Protein AF-A0A0F9BKZ5-F1 (afdb_monomer)

Nearest PDB structures (foldseek):
  3cra-assembly1_A  TM=5.798E-01  e=6.264E-01  Escherichia coli K-12
  3crc-assembly1_B  TM=5.693E-01  e=1.214E+00  Escherichia coli K-12
  3cra-assembly1_B  TM=6.072E-01  e=1.690E+00  Escherichia coli K-12

Sequence (101 aa):
MADKVELLMNIVGTELRRAQAAHKPMTSAHEGYAVIQEELDELWKEVKTNPPDRRKMAVEAIQTAAMAIRLCLDVLLPDGGRNPETNWTLFLARLDEGGEE

Secondary structure (DSSP, 8-state):
---HHHHHHHHHHHHHHHHHHHSPPP-SHHHHHHHHHHHHHHHHHHHT-SS--HHHHHHHHHHHHHHHHHHIIIIIS-TT-S-GGG-HHHHHHHHHH----

Organism: NCBI:txid412755

pLDDT: mean 89.89, std 13.31, range [47.19, 98.81]

Mean predicted aligned error: 5.33 Å

Structure (mmCIF, N/CA/C/O backbone):
data_AF-A0A0F9BKZ5-F1
#
_entry.id   AF-A0A0F9BKZ5-F1
#
loop_
_atom_site.group_PDB
_atom_site.id
_atom_site.type_symbol
_atom_site.label_atom_id
_atom_site.label_alt_id
_atom_site.label_comp_id
_atom_site.label_asym_id
_atom_site.label_entity_id
_atom_site.label_seq_id
_atom_site.pdbx_PDB_ins_code
_atom_site.Cartn_x
_atom_site.Cartn_y
_atom_site.Cartn_z
_atom_site.occupancy
_atom_site.B_iso_or_equiv
_atom_site.auth_seq_id
_atom_site.auth_comp_id
_atom_site.auth_asym_id
_atom_site.auth_atom_id
_atom_site.pdbx_PDB_model_num
ATOM 1 N N . MET A 1 1 ? -11.260 23.551 -4.883 1.00 63.75 1 MET A N 1
ATOM 2 C CA . MET A 1 1 ? -11.019 22.605 -3.774 1.00 63.75 1 MET A CA 1
ATOM 3 C C . MET A 1 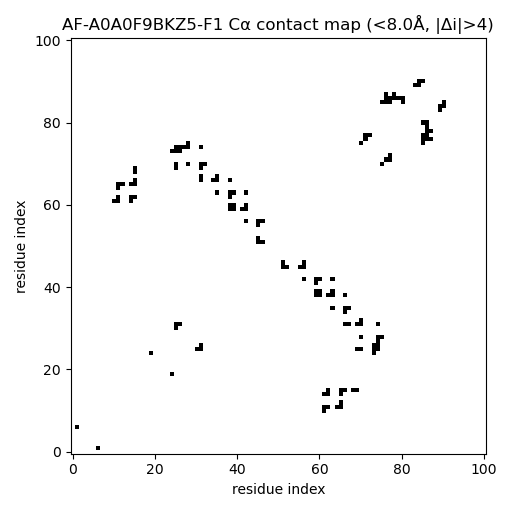1 ? -10.447 21.366 -4.434 1.00 63.75 1 MET A C 1
ATOM 5 O O . MET A 1 1 ? -11.088 20.908 -5.369 1.00 63.75 1 MET A O 1
ATOM 9 N N . ALA A 1 2 ? -9.224 20.945 -4.089 1.00 76.00 2 ALA A N 1
ATOM 10 C CA . ALA A 1 2 ? -8.605 19.783 -4.735 1.00 76.00 2 ALA A CA 1
ATOM 11 C C . ALA A 1 2 ? -9.523 18.563 -4.587 1.00 76.00 2 ALA A C 1
ATOM 13 O O . ALA A 1 2 ? -10.173 18.412 -3.544 1.00 76.00 2 ALA A O 1
ATOM 14 N N . ASP A 1 3 ? -9.617 17.756 -5.638 1.00 94.38 3 ASP A N 1
ATOM 15 C CA . ASP A 1 3 ? -10.431 16.550 -5.617 1.00 94.38 3 ASP A CA 1
ATOM 16 C C . ASP A 1 3 ? -9.938 15.616 -4.498 1.00 94.38 3 ASP A C 1
ATOM 18 O O . ASP A 1 3 ? -8.738 15.479 -4.248 1.00 94.38 3 ASP A O 1
ATOM 22 N N . LYS A 1 4 ? -10.869 14.991 -3.771 1.00 94.31 4 LYS A N 1
ATOM 23 C CA . LYS A 1 4 ? -10.522 14.105 -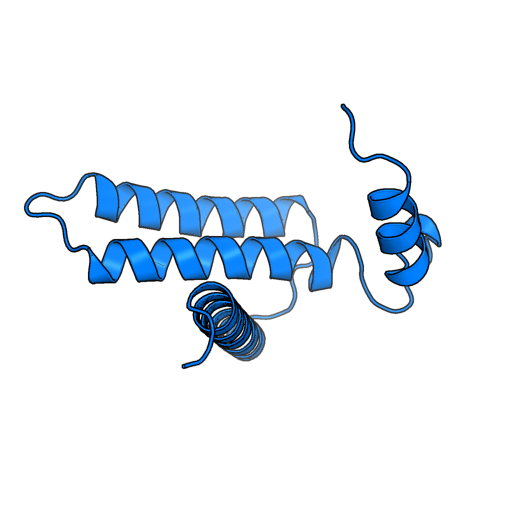2.651 1.00 94.31 4 LYS A CA 1
ATOM 24 C C . LYS A 1 4 ? -9.732 12.893 -3.132 1.00 94.31 4 LYS A C 1
ATOM 26 O O . LYS A 1 4 ? -8.889 12.403 -2.385 1.00 94.31 4 LYS A O 1
ATOM 31 N N . VAL A 1 5 ? -9.995 12.430 -4.355 1.00 95.44 5 VAL A N 1
ATOM 32 C CA . VAL A 1 5 ? -9.239 11.335 -4.971 1.00 95.44 5 VAL A CA 1
ATOM 33 C C . VAL A 1 5 ? -7.794 11.762 -5.193 1.00 95.44 5 VAL A C 1
ATOM 35 O O . VAL A 1 5 ? -6.885 11.072 -4.747 1.00 95.44 5 VAL A O 1
ATOM 38 N N . GLU A 1 6 ? -7.571 12.935 -5.785 1.00 96.06 6 GLU A N 1
ATOM 39 C CA . GLU A 1 6 ? -6.227 13.484 -5.992 1.00 96.06 6 GLU A CA 1
ATOM 40 C C . GLU A 1 6 ? -5.462 13.639 -4.667 1.00 96.06 6 GLU A C 1
ATOM 42 O O . GLU A 1 6 ? -4.294 13.257 -4.560 1.00 96.06 6 GLU A O 1
ATOM 47 N N . LEU A 1 7 ? -6.129 14.130 -3.617 1.00 96.19 7 LEU A N 1
ATOM 48 C CA . LEU A 1 7 ? -5.528 14.218 -2.287 1.00 96.19 7 LEU A CA 1
ATOM 49 C C . LEU A 1 7 ? -5.122 12.838 -1.745 1.00 96.19 7 LEU A C 1
ATOM 51 O O . LEU A 1 7 ? -4.022 12.696 -1.214 1.00 96.19 7 LEU A O 1
ATOM 55 N N . LEU A 1 8 ? -5.980 11.824 -1.883 1.00 97.19 8 LEU A N 1
ATOM 56 C CA . LEU A 1 8 ? -5.670 10.461 -1.444 1.00 97.19 8 LEU A CA 1
ATOM 57 C C . LEU A 1 8 ? -4.515 9.851 -2.242 1.00 97.19 8 LEU A C 1
ATOM 59 O O . LEU A 1 8 ? -3.615 9.272 -1.640 1.00 97.19 8 LEU A O 1
ATOM 63 N N . MET A 1 9 ? -4.477 10.049 -3.560 1.00 97.44 9 MET A N 1
ATOM 64 C CA . MET A 1 9 ? -3.363 9.595 -4.399 1.00 97.44 9 MET A CA 1
ATOM 65 C C . MET A 1 9 ? -2.036 10.240 -3.980 1.00 97.44 9 MET A C 1
ATOM 67 O O . MET A 1 9 ? -1.010 9.563 -3.907 1.00 97.44 9 MET A O 1
ATOM 71 N N . ASN A 1 10 ? -2.049 11.525 -3.609 1.00 97.62 10 ASN A N 1
ATOM 72 C CA . ASN A 1 10 ? -0.868 12.208 -3.074 1.00 97.62 10 ASN A CA 1
ATOM 73 C C . ASN A 1 10 ? -0.403 11.631 -1.726 1.00 97.62 10 ASN A C 1
ATOM 75 O O . ASN A 1 10 ? 0.804 11.540 -1.470 1.00 97.62 10 ASN A O 1
ATOM 79 N N . ILE A 1 11 ? -1.344 11.230 -0.867 1.00 98.31 11 ILE A N 1
ATOM 80 C CA . ILE A 1 11 ? -1.039 10.589 0.417 1.00 98.31 11 ILE A CA 1
ATOM 81 C C . ILE A 1 11 ? -0.433 9.201 0.186 1.00 98.31 11 ILE A C 1
ATOM 83 O O . ILE A 1 11 ? 0.635 8.923 0.728 1.00 98.31 11 ILE A O 1
ATOM 87 N N . VAL A 1 12 ? -1.034 8.379 -0.680 1.00 98.62 12 VAL A N 1
ATOM 88 C CA . VAL A 1 12 ? -0.489 7.065 -1.068 1.00 98.62 12 VAL A CA 1
ATOM 89 C C . VAL A 1 12 ? 0.919 7.210 -1.643 1.00 98.62 12 VAL A C 1
ATOM 91 O O . VAL A 1 12 ? 1.837 6.512 -1.221 1.00 98.62 12 VAL A O 1
ATOM 94 N N . GLY A 1 13 ? 1.136 8.175 -2.542 1.00 98.44 13 GLY A N 1
ATOM 95 C CA . GLY A 1 13 ? 2.465 8.442 -3.091 1.00 98.44 13 GLY A CA 1
ATOM 96 C C . GLY A 1 13 ? 3.481 8.890 -2.033 1.00 98.44 13 GLY A C 1
ATOM 97 O O . GLY A 1 13 ? 4.674 8.620 -2.164 1.00 98.44 13 GLY A O 1
ATOM 98 N N . THR A 1 14 ? 3.036 9.567 -0.972 1.00 98.62 14 THR A N 1
ATOM 99 C CA . THR A 1 14 ? 3.904 9.950 0.152 1.00 98.62 14 THR A CA 1
ATOM 100 C C . THR A 1 14 ? 4.277 8.744 1.007 1.00 98.62 14 THR A C 1
ATOM 102 O O . THR A 1 14 ? 5.454 8.600 1.340 1.00 98.62 14 THR A O 1
ATOM 105 N N . GLU A 1 15 ? 3.323 7.859 1.300 1.00 98.62 15 GLU A N 1
ATOM 106 C CA . GLU A 1 15 ? 3.592 6.620 2.038 1.00 98.62 15 GLU A CA 1
ATOM 107 C C . GLU A 1 15 ? 4.526 5.688 1.256 1.00 98.62 15 GLU A C 1
ATOM 109 O O . GLU A 1 15 ? 5.510 5.196 1.800 1.00 98.62 15 GLU A O 1
ATOM 114 N N . LEU A 1 16 ? 4.318 5.551 -0.057 1.00 98.50 16 LEU A N 1
ATOM 115 C CA . LEU A 1 16 ? 5.218 4.812 -0.944 1.00 98.50 16 LEU A CA 1
ATOM 116 C C . LEU A 1 16 ? 6.670 5.303 -0.830 1.00 98.50 16 LEU A C 1
ATOM 118 O O . LEU A 1 16 ? 7.583 4.504 -0.618 1.00 98.50 16 LEU A O 1
ATOM 122 N N . ARG A 1 17 ? 6.894 6.621 -0.926 1.00 98.50 17 ARG A N 1
ATOM 123 C CA . ARG A 1 17 ? 8.240 7.210 -0.805 1.00 98.50 17 ARG A CA 1
ATOM 124 C C . ARG A 1 17 ? 8.844 6.990 0.579 1.00 98.50 17 ARG A C 1
ATOM 126 O O . ARG A 1 17 ? 10.044 6.746 0.690 1.00 98.50 17 ARG A O 1
ATOM 133 N N . ARG A 1 18 ? 8.028 7.063 1.634 1.00 98.50 18 ARG A N 1
ATOM 134 C CA . ARG A 1 18 ? 8.459 6.760 3.003 1.00 98.50 18 ARG A CA 1
ATOM 135 C C . ARG A 1 18 ? 8.921 5.307 3.115 1.00 98.50 18 ARG A C 1
ATOM 137 O O . ARG A 1 18 ? 10.013 5.065 3.625 1.00 98.50 18 ARG A O 1
ATOM 144 N N . ALA A 1 19 ? 8.147 4.358 2.599 1.00 97.69 19 ALA A N 1
ATOM 145 C CA . ALA A 1 19 ? 8.517 2.949 2.606 1.00 97.69 19 ALA A CA 1
ATOM 146 C C . ALA A 1 19 ? 9.793 2.685 1.786 1.00 97.69 19 ALA A C 1
ATOM 148 O O . ALA A 1 19 ? 10.662 1.930 2.229 1.00 97.69 19 ALA A O 1
ATOM 149 N N . GLN A 1 20 ? 9.947 3.330 0.622 1.00 97.44 20 GLN A N 1
ATOM 150 C CA . GLN A 1 20 ? 11.166 3.255 -0.195 1.00 97.44 20 GLN A CA 1
ATOM 151 C C . GLN A 1 20 ? 12.405 3.777 0.537 1.00 97.44 20 GLN A C 1
ATOM 153 O O . GLN A 1 20 ? 13.486 3.213 0.393 1.00 97.44 20 GLN A O 1
ATOM 158 N N . ALA A 1 21 ? 12.254 4.823 1.351 1.00 98.00 21 ALA A N 1
ATOM 159 C CA . ALA A 1 21 ? 13.342 5.339 2.174 1.00 98.00 21 ALA A CA 1
ATOM 160 C C . ALA A 1 21 ? 13.681 4.420 3.364 1.00 98.00 21 ALA A C 1
ATOM 162 O O . ALA A 1 21 ? 14.835 4.374 3.789 1.00 98.00 21 ALA A O 1
ATOM 163 N N . ALA A 1 22 ? 12.693 3.705 3.909 1.00 97.56 22 ALA A N 1
ATOM 164 C CA . ALA A 1 22 ? 12.857 2.866 5.096 1.00 97.56 22 ALA A CA 1
ATOM 165 C C . ALA A 1 22 ? 13.351 1.438 4.794 1.00 97.56 22 ALA A C 1
ATOM 167 O O . ALA A 1 22 ? 14.043 0.842 5.620 1.00 97.56 22 ALA A O 1
ATOM 168 N N . HIS A 1 23 ? 13.027 0.888 3.620 1.00 96.81 23 HIS A N 1
ATOM 169 C CA . HIS A 1 23 ? 13.287 -0.514 3.279 1.00 96.81 23 HIS A CA 1
ATOM 170 C C . HIS A 1 23 ? 13.975 -0.650 1.921 1.00 96.81 23 HIS A C 1
ATOM 172 O O . HIS A 1 23 ? 13.718 0.127 1.002 1.00 96.81 23 HIS A O 1
ATOM 178 N N . LYS A 1 24 ? 14.816 -1.682 1.769 1.00 97.00 24 LYS A N 1
ATOM 179 C CA . LYS A 1 24 ? 15.427 -2.031 0.476 1.00 97.00 24 LYS A CA 1
ATOM 180 C C . LYS A 1 24 ? 14.348 -2.359 -0.572 1.00 97.00 24 LYS A C 1
ATOM 182 O O . LYS A 1 24 ? 13.248 -2.743 -0.178 1.00 97.00 24 LYS A O 1
ATOM 187 N N . PRO A 1 25 ? 14.644 -2.215 -1.877 1.00 96.38 25 PRO A N 1
ATOM 188 C CA . PRO A 1 25 ? 13.725 -2.640 -2.927 1.00 96.38 25 PRO A CA 1
ATOM 189 C C . PRO A 1 25 ? 13.355 -4.118 -2.800 1.00 96.38 25 PRO A C 1
ATOM 191 O O . PRO A 1 25 ? 14.209 -4.933 -2.439 1.00 96.38 25 PRO A O 1
ATOM 194 N N . MET A 1 26 ? 12.106 -4.445 -3.127 1.00 96.31 26 MET A N 1
ATOM 195 C CA . MET A 1 26 ? 11.654 -5.834 -3.226 1.00 96.31 26 MET A CA 1
ATOM 196 C C . MET A 1 26 ? 12.393 -6.544 -4.366 1.00 96.31 26 MET A C 1
ATOM 198 O O . MET A 1 26 ? 12.689 -5.949 -5.400 1.00 96.31 26 MET A O 1
ATOM 202 N N . THR A 1 27 ? 12.684 -7.830 -4.196 1.00 95.25 27 THR A N 1
ATOM 203 C CA . THR A 1 27 ? 13.494 -8.609 -5.147 1.00 95.25 27 THR A CA 1
ATOM 204 C C . THR A 1 27 ? 12.691 -9.636 -5.937 1.00 95.25 27 THR A C 1
ATOM 206 O O . THR A 1 27 ? 13.173 -10.158 -6.943 1.00 95.25 27 THR A O 1
ATOM 209 N N . SER A 1 28 ? 11.467 -9.954 -5.503 1.00 95.50 28 SER A N 1
ATOM 210 C CA . SER A 1 28 ? 10.614 -10.941 -6.167 1.00 95.50 28 SER A CA 1
ATOM 211 C C . SER A 1 28 ? 9.125 -10.697 -5.931 1.00 95.50 28 SER A C 1
ATOM 213 O O . SER A 1 28 ? 8.728 -10.054 -4.961 1.00 95.50 28 SER A O 1
ATOM 215 N N . ALA A 1 29 ? 8.287 -11.280 -6.794 1.00 96.50 29 ALA A N 1
ATOM 216 C CA . ALA A 1 29 ? 6.835 -11.192 -6.657 1.00 96.50 29 ALA A CA 1
ATOM 217 C C . ALA A 1 29 ? 6.331 -11.883 -5.379 1.00 96.50 29 ALA A C 1
ATOM 219 O O . ALA A 1 29 ? 5.378 -11.414 -4.771 1.00 96.50 29 ALA A O 1
ATOM 220 N N . HIS A 1 30 ? 6.994 -12.961 -4.941 1.00 98.12 30 HIS A N 1
ATOM 221 C CA . HIS A 1 30 ? 6.658 -13.646 -3.689 1.00 98.12 30 HIS A CA 1
ATOM 222 C C . HIS A 1 30 ? 6.949 -12.767 -2.470 1.00 98.12 30 HIS A C 1
ATOM 224 O O . HIS A 1 30 ? 6.125 -12.693 -1.566 1.00 98.12 30 HIS A O 1
ATOM 230 N N . GLU A 1 31 ? 8.097 -12.081 -2.460 1.00 98.19 31 GLU A N 1
ATOM 231 C CA . GLU A 1 31 ? 8.435 -11.118 -1.409 1.00 98.19 31 GLU A CA 1
ATOM 232 C C . GLU A 1 31 ? 7.437 -9.959 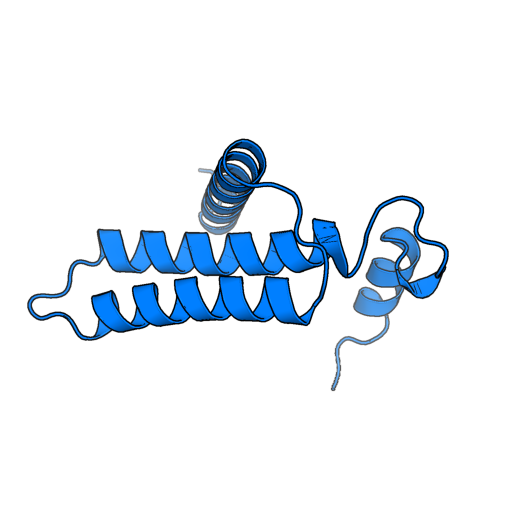-1.389 1.00 98.19 31 GLU A C 1
ATOM 234 O O . GLU A 1 31 ? 6.875 -9.660 -0.340 1.00 98.19 31 GLU A O 1
ATOM 239 N N . GLY A 1 32 ? 7.156 -9.344 -2.542 1.00 97.88 32 GLY A N 1
ATOM 240 C CA . GLY A 1 32 ? 6.204 -8.236 -2.590 1.00 97.88 32 GLY A CA 1
ATOM 241 C C . GLY A 1 32 ? 4.780 -8.653 -2.217 1.00 97.88 32 GLY A C 1
ATOM 242 O O . GLY A 1 32 ? 4.113 -7.921 -1.494 1.00 97.88 32 GLY A O 1
ATOM 243 N N . TYR A 1 33 ? 4.334 -9.850 -2.614 1.00 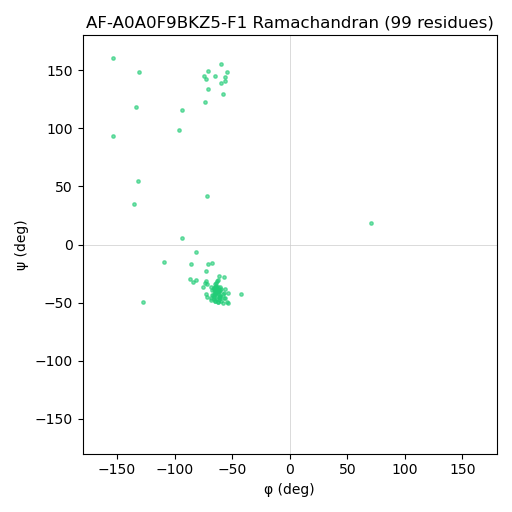98.56 33 TYR A N 1
ATOM 244 C CA 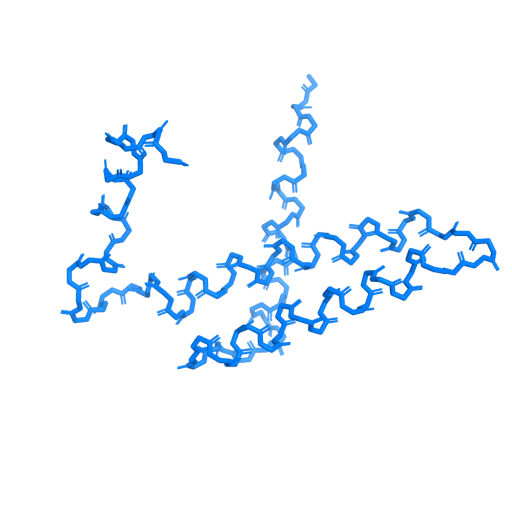. TYR A 1 33 ? 3.061 -10.406 -2.150 1.00 98.56 33 TYR A CA 1
ATOM 245 C C . TYR A 1 33 ? 3.043 -10.588 -0.629 1.00 98.56 33 TYR A C 1
ATOM 247 O O . TYR A 1 33 ? 2.066 -10.209 0.007 1.00 98.56 33 TYR A O 1
ATOM 255 N N . ALA A 1 34 ? 4.114 -11.125 -0.037 1.00 98.56 34 ALA A N 1
ATOM 256 C CA . ALA A 1 34 ? 4.198 -11.305 1.410 1.00 98.56 34 ALA A CA 1
ATOM 257 C C . ALA A 1 34 ? 4.112 -9.967 2.164 1.00 98.56 34 ALA A C 1
ATOM 259 O O . ALA A 1 34 ? 3.400 -9.884 3.158 1.00 98.56 34 ALA A O 1
ATOM 260 N N . VAL A 1 35 ? 4.762 -8.911 1.658 1.00 98.38 35 VAL A N 1
ATOM 261 C CA . VAL A 1 35 ? 4.669 -7.560 2.241 1.00 98.38 35 VAL A CA 1
ATOM 262 C C . VAL A 1 35 ? 3.254 -6.992 2.110 1.00 98.38 35 VAL A C 1
ATOM 264 O O . VAL A 1 35 ? 2.714 -6.460 3.070 1.00 98.38 35 VAL A O 1
ATOM 267 N N . ILE A 1 36 ? 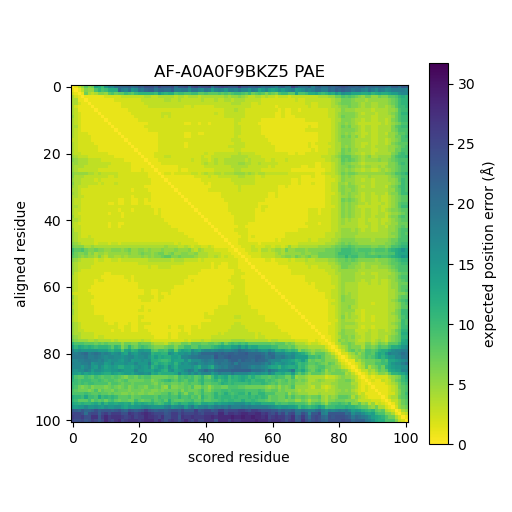2.606 -7.137 0.949 1.00 98.62 36 ILE A N 1
ATOM 268 C CA . ILE A 1 36 ? 1.206 -6.707 0.778 1.00 98.62 36 ILE A CA 1
ATOM 269 C C . ILE A 1 36 ? 0.282 -7.475 1.730 1.00 98.62 36 ILE A C 1
ATOM 271 O O . ILE A 1 36 ? -0.648 -6.901 2.292 1.00 98.62 36 ILE A O 1
ATOM 275 N N . GLN A 1 37 ? 0.526 -8.774 1.906 1.00 98.69 37 GLN A N 1
ATOM 276 C CA . GLN A 1 37 ? -0.243 -9.606 2.819 1.00 98.69 37 GLN A CA 1
ATOM 277 C C . GLN A 1 37 ? -0.080 -9.149 4.274 1.00 98.69 37 GLN A C 1
ATOM 279 O O . GLN A 1 37 ? -1.071 -9.117 4.996 1.00 98.69 37 GLN A O 1
ATOM 284 N N . GLU A 1 38 ? 1.127 -8.762 4.689 1.00 98.69 38 GLU A N 1
ATOM 285 C CA . GLU A 1 38 ? 1.378 -8.200 6.021 1.00 98.69 38 GLU A CA 1
ATOM 286 C C . GLU A 1 38 ? 0.523 -6.948 6.267 1.00 98.69 38 GLU A C 1
ATOM 288 O O . GLU A 1 38 ? -0.235 -6.911 7.234 1.00 98.69 38 GLU A O 1
ATOM 293 N N . GLU A 1 39 ? 0.531 -5.984 5.342 1.00 98.50 39 GLU A N 1
ATOM 294 C CA . GLU A 1 39 ? -0.289 -4.764 5.448 1.00 98.50 39 GLU A CA 1
ATOM 295 C C . GLU A 1 39 ? -1.801 -5.072 5.458 1.00 98.50 39 GLU A C 1
ATOM 297 O O . GLU A 1 39 ? -2.578 -4.452 6.186 1.00 98.50 39 GLU A O 1
ATOM 302 N N . LEU A 1 40 ? -2.243 -6.072 4.683 1.00 98.69 40 LEU A N 1
ATOM 303 C CA . LEU A 1 40 ? -3.633 -6.541 4.703 1.00 98.69 40 LEU A CA 1
ATOM 304 C C . LEU A 1 40 ? -4.015 -7.176 6.045 1.00 98.69 40 LEU A C 1
ATOM 306 O O . LEU A 1 40 ? -5.137 -6.974 6.519 1.00 98.69 40 LEU A O 1
ATOM 310 N N . ASP A 1 41 ? -3.110 -7.932 6.665 1.00 98.81 41 ASP A N 1
ATOM 311 C CA . ASP A 1 41 ? -3.321 -8.527 7.984 1.00 98.81 41 ASP A CA 1
ATOM 312 C C . ASP A 1 41 ? -3.374 -7.447 9.081 1.00 98.81 41 ASP A C 1
ATOM 314 O O . ASP A 1 41 ? -4.206 -7.539 9.996 1.00 98.81 41 ASP A O 1
ATOM 318 N N . GLU A 1 42 ? -2.565 -6.387 8.971 1.00 98.50 42 GLU A N 1
ATOM 319 C CA . GLU A 1 42 ? -2.622 -5.209 9.848 1.00 98.50 42 GLU A CA 1
ATOM 320 C C . GLU A 1 42 ? -3.930 -4.429 9.675 1.00 98.50 42 GLU A C 1
ATOM 322 O O . GLU A 1 42 ? -4.636 -4.169 10.658 1.00 98.50 42 GLU A O 1
ATOM 327 N N . LEU A 1 43 ? -4.342 -4.167 8.432 1.00 98.62 43 LEU A N 1
ATOM 328 C CA . LEU A 1 43 ? -5.648 -3.581 8.137 1.00 98.62 43 LEU A CA 1
ATOM 329 C C . LEU A 1 43 ? -6.778 -4.431 8.729 1.00 98.62 43 LEU A C 1
ATOM 331 O O . LEU A 1 43 ? -7.687 -3.913 9.383 1.00 98.62 43 LEU A O 1
ATOM 335 N N . TRP A 1 44 ? -6.720 -5.749 8.546 1.00 98.44 44 TRP A N 1
ATOM 336 C CA . TRP A 1 44 ? -7.732 -6.664 9.063 1.00 98.44 44 TRP A CA 1
ATOM 337 C C . TRP A 1 44 ? -7.779 -6.682 10.593 1.00 98.44 44 TRP A C 1
ATOM 339 O O . TRP A 1 44 ? -8.857 -6.785 11.190 1.00 98.44 44 TRP A O 1
ATOM 349 N N . LYS A 1 45 ? -6.627 -6.564 11.257 1.00 98.25 45 LYS A N 1
ATOM 350 C CA . LYS A 1 45 ? -6.540 -6.431 12.715 1.00 98.25 45 LYS A CA 1
ATOM 351 C C . LYS A 1 45 ? -7.250 -5.167 13.202 1.00 98.25 45 LYS A C 1
ATOM 353 O O . LYS A 1 45 ? -8.038 -5.252 14.148 1.00 98.25 45 LYS A O 1
ATOM 358 N N . GLU A 1 46 ? -7.036 -4.029 12.549 1.00 98.12 46 GLU A N 1
ATOM 359 C CA . GLU A 1 46 ? -7.711 -2.775 12.904 1.00 98.12 46 GLU A CA 1
ATOM 360 C C . GLU A 1 46 ? -9.224 -2.841 12.619 1.00 98.12 46 GLU A C 1
ATOM 362 O O . GLU A 1 46 ? -10.026 -2.435 13.461 1.00 98.12 46 GLU A O 1
ATOM 367 N N . VAL A 1 47 ? -9.641 -3.462 11.507 1.00 98.06 47 VAL A N 1
ATOM 368 C CA . VAL A 1 47 ? -11.063 -3.677 11.160 1.00 98.06 47 VAL A CA 1
ATOM 369 C C . VAL A 1 47 ? -11.811 -4.502 12.209 1.00 98.06 47 VAL A C 1
ATOM 371 O O . VAL A 1 47 ? -12.969 -4.217 12.513 1.00 98.06 47 VAL A O 1
ATOM 374 N N . LYS A 1 48 ? -11.164 -5.519 12.784 1.00 97.56 48 LYS A N 1
ATOM 375 C CA . LYS A 1 48 ? -11.769 -6.378 13.815 1.00 97.56 48 LYS A CA 1
ATOM 376 C C . LYS A 1 48 ? -11.731 -5.784 15.226 1.00 97.56 48 LYS A C 1
ATOM 378 O O . LYS A 1 48 ? -12.284 -6.388 16.146 1.00 97.56 48 LYS A O 1
ATOM 383 N N . THR A 1 49 ? -11.060 -4.652 15.430 1.00 96.75 49 THR A N 1
ATOM 384 C CA . THR A 1 49 ? -10.910 -4.045 16.757 1.00 96.75 49 THR A CA 1
ATOM 385 C C . THR A 1 49 ? -12.211 -3.371 17.209 1.00 96.75 49 THR A C 1
ATOM 387 O O . THR A 1 49 ? -12.951 -2.801 16.408 1.00 96.75 49 THR A O 1
ATOM 390 N N . ASN A 1 50 ? -12.501 -3.428 18.514 1.00 93.44 50 ASN A N 1
ATOM 391 C CA . ASN A 1 50 ? -13.685 -2.818 19.118 1.00 93.44 50 ASN A CA 1
ATOM 392 C C . ASN A 1 50 ? -13.311 -2.037 20.402 1.00 93.44 50 ASN A C 1
ATOM 394 O O . ASN A 1 50 ? -12.844 -2.664 21.355 1.00 93.44 50 ASN A O 1
ATOM 398 N N . PRO A 1 51 ? -13.526 -0.705 20.464 1.00 93.38 51 PRO A N 1
ATOM 399 C CA . PRO A 1 51 ? -14.126 0.129 19.421 1.00 93.38 51 PRO A CA 1
ATOM 400 C C . PRO A 1 51 ? -13.190 0.314 18.213 1.00 93.38 51 PRO A C 1
ATOM 402 O O . PRO A 1 51 ? -11.972 0.336 18.387 1.00 93.38 51 PRO A O 1
ATOM 405 N N . PRO A 1 52 ? -13.738 0.468 16.995 1.00 94.12 52 PRO A N 1
ATOM 406 C CA . PRO A 1 52 ? -12.925 0.633 15.797 1.00 94.12 52 PRO A CA 1
ATOM 407 C C . PRO A 1 52 ? -12.234 2.004 15.766 1.00 94.12 52 PRO A C 1
ATOM 409 O O . PRO A 1 52 ? -12.883 3.039 15.950 1.00 94.12 52 PRO A O 1
ATOM 412 N N . ASP A 1 53 ? -10.940 2.026 15.440 1.00 97.25 53 ASP A N 1
ATOM 413 C CA . ASP A 1 53 ? -10.193 3.256 15.154 1.00 97.25 53 ASP A CA 1
ATOM 414 C C . ASP A 1 53 ? -10.148 3.504 13.638 1.00 97.25 53 ASP A C 1
ATOM 416 O O . ASP A 1 53 ? -9.334 2.950 12.897 1.00 97.25 53 ASP A O 1
ATOM 420 N N . ARG A 1 54 ? -11.045 4.373 13.157 1.00 97.44 54 ARG A N 1
ATOM 421 C CA . ARG A 1 54 ? -11.153 4.706 11.725 1.00 97.44 54 ARG A CA 1
ATOM 422 C C . ARG A 1 54 ? -9.898 5.347 11.151 1.00 97.44 54 ARG A C 1
ATOM 424 O O . ARG A 1 54 ? -9.671 5.227 9.950 1.00 9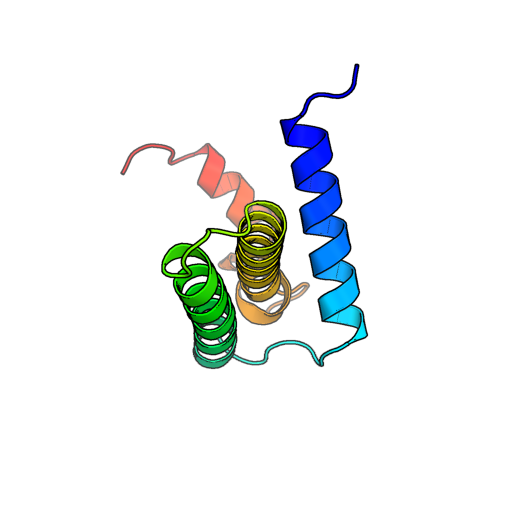7.44 54 ARG A O 1
ATOM 431 N N . ARG A 1 55 ? -9.105 6.036 11.975 1.00 97.81 55 ARG A N 1
ATOM 432 C CA . ARG A 1 55 ? -7.873 6.670 11.509 1.00 97.81 55 ARG A CA 1
ATOM 433 C C . ARG A 1 55 ? -6.819 5.611 11.221 1.00 97.81 55 ARG A C 1
ATOM 435 O O . ARG A 1 55 ? -6.194 5.687 10.171 1.00 97.81 55 ARG A O 1
ATOM 442 N N . LYS A 1 56 ? -6.655 4.633 12.114 1.00 97.94 56 LYS A N 1
ATOM 443 C CA . LYS A 1 56 ? -5.723 3.520 11.898 1.00 97.94 56 LYS A CA 1
ATOM 444 C C . LYS A 1 56 ? -6.122 2.667 10.704 1.00 97.94 56 LYS A C 1
ATOM 446 O O . LYS A 1 56 ? -5.307 2.484 9.817 1.00 97.94 56 LYS A O 1
ATOM 451 N N . MET A 1 57 ? -7.398 2.286 10.599 1.00 98.38 57 MET A N 1
ATOM 452 C CA . MET A 1 57 ? -7.892 1.557 9.423 1.00 98.38 57 MET A CA 1
ATOM 453 C C . MET A 1 57 ? -7.583 2.285 8.105 1.00 98.38 57 MET A C 1
ATOM 455 O O . MET A 1 57 ? -7.190 1.657 7.129 1.00 98.38 57 MET A O 1
ATOM 459 N N . ALA A 1 58 ? -7.744 3.613 8.061 1.00 98.31 58 ALA A N 1
ATOM 460 C CA . ALA A 1 58 ? -7.405 4.385 6.867 1.00 98.31 58 ALA A CA 1
ATOM 461 C C . ALA A 1 58 ? -5.897 4.374 6.569 1.00 98.31 58 ALA A C 1
ATOM 463 O O . ALA A 1 58 ? -5.516 4.322 5.404 1.00 98.31 58 ALA A O 1
ATOM 464 N N . VAL A 1 59 ? -5.055 4.418 7.604 1.00 98.38 59 VAL A N 1
ATOM 465 C CA . VAL A 1 59 ? -3.594 4.360 7.478 1.00 98.38 59 VAL A CA 1
ATOM 466 C C . VAL A 1 59 ? -3.145 3.005 6.921 1.00 98.38 59 VAL A C 1
ATOM 468 O O . VAL A 1 59 ? -2.471 2.998 5.894 1.00 98.38 59 VAL A O 1
ATOM 471 N N . GLU A 1 60 ? -3.631 1.889 7.469 1.00 98.56 60 GLU A N 1
ATOM 472 C CA . GLU A 1 60 ? -3.266 0.553 6.963 1.00 98.56 60 GLU A CA 1
ATOM 473 C C . GLU A 1 60 ? -3.779 0.311 5.531 1.00 98.56 60 GLU A C 1
ATOM 475 O O . GLU A 1 60 ? -3.105 -0.296 4.699 1.00 98.56 60 GLU A O 1
ATOM 480 N N . ALA A 1 61 ? -4.949 0.857 5.178 1.00 98.69 61 ALA A N 1
ATOM 481 C CA . ALA A 1 61 ? -5.449 0.805 3.802 1.00 98.69 61 ALA A CA 1
ATOM 482 C C . ALA A 1 61 ? -4.569 1.607 2.822 1.00 98.69 61 ALA A C 1
ATOM 484 O O . ALA A 1 61 ? -4.359 1.186 1.683 1.00 98.69 61 ALA A O 1
ATOM 485 N N . ILE A 1 62 ? -4.036 2.754 3.257 1.00 98.69 62 ILE A N 1
ATOM 486 C CA . ILE A 1 62 ? -3.096 3.563 2.469 1.00 98.69 62 ILE A CA 1
ATOM 487 C C . ILE A 1 62 ? -1.763 2.826 2.302 1.00 98.69 62 ILE A C 1
ATOM 489 O O . ILE A 1 62 ? -1.236 2.801 1.189 1.00 98.69 62 ILE A O 1
ATOM 493 N N . GLN A 1 63 ? -1.238 2.209 3.365 1.00 98.62 63 GLN A N 1
ATOM 494 C CA . GLN A 1 63 ? -0.018 1.397 3.306 1.00 98.62 63 GLN A CA 1
ATOM 495 C C . GLN A 1 63 ? -0.188 0.200 2.365 1.00 98.62 63 GLN A C 1
ATOM 497 O O . GLN A 1 63 ? 0.644 -0.002 1.482 1.00 98.62 63 GLN A O 1
ATOM 502 N N . THR A 1 64 ? -1.319 -0.508 2.454 1.00 98.69 64 THR A N 1
ATOM 503 C CA . THR A 1 64 ? -1.673 -1.604 1.536 1.00 98.69 64 THR A CA 1
ATOM 504 C C . THR A 1 64 ? -1.625 -1.142 0.075 1.00 98.69 64 THR A C 1
ATOM 506 O O . THR A 1 64 ? -0.976 -1.771 -0.766 1.00 98.69 64 THR A O 1
ATOM 509 N N . ALA A 1 65 ? -2.266 -0.009 -0.242 1.00 98.69 65 ALA A N 1
ATOM 510 C CA . ALA A 1 65 ? -2.239 0.558 -1.591 1.00 98.69 65 ALA A CA 1
ATOM 511 C C . ALA A 1 65 ? -0.814 0.946 -2.027 1.00 98.69 65 ALA A C 1
ATOM 513 O O . ALA A 1 65 ? -0.410 0.670 -3.158 1.00 98.69 65 ALA A O 1
ATOM 514 N N . ALA A 1 66 ? -0.031 1.548 -1.128 1.00 98.62 66 ALA A N 1
ATOM 515 C CA . ALA A 1 66 ? 1.354 1.911 -1.397 1.00 98.62 66 ALA A CA 1
ATOM 516 C C . ALA A 1 66 ? 2.229 0.678 -1.679 1.00 98.62 66 ALA A C 1
ATOM 518 O O . ALA A 1 66 ? 3.054 0.724 -2.592 1.00 98.62 66 ALA A O 1
ATOM 519 N N . MET A 1 67 ? 2.044 -0.431 -0.954 1.00 98.62 67 MET A N 1
ATOM 520 C CA . MET A 1 67 ? 2.845 -1.647 -1.139 1.00 98.62 67 MET A CA 1
ATOM 521 C C . MET A 1 67 ? 2.503 -2.380 -2.435 1.00 98.62 67 MET A C 1
ATOM 523 O O . MET A 1 67 ? 3.409 -2.880 -3.102 1.00 98.62 67 MET A O 1
ATOM 527 N N . ALA A 1 68 ? 1.240 -2.351 -2.867 1.00 98.50 68 ALA A N 1
ATOM 528 C CA . ALA A 1 68 ? 0.857 -2.843 -4.189 1.00 98.50 68 ALA A CA 1
ATOM 529 C C . ALA A 1 68 ? 1.557 -2.062 -5.316 1.00 98.50 68 ALA A C 1
ATOM 531 O O . ALA A 1 68 ? 2.140 -2.659 -6.222 1.00 98.50 68 ALA A O 1
ATOM 532 N N . ILE A 1 69 ? 1.577 -0.726 -5.230 1.00 97.56 69 ILE A N 1
ATOM 533 C CA . ILE A 1 69 ? 2.300 0.119 -6.197 1.00 97.56 69 ILE A CA 1
ATOM 534 C C . ILE A 1 69 ? 3.805 -0.159 -6.136 1.00 97.56 69 ILE A C 1
ATOM 536 O O . ILE A 1 69 ? 4.473 -0.200 -7.171 1.00 97.56 69 ILE A O 1
ATOM 540 N N . ARG A 1 70 ? 4.352 -0.378 -4.936 1.00 96.69 70 ARG A N 1
ATOM 541 C CA . ARG A 1 70 ? 5.772 -0.677 -4.769 1.00 96.69 70 ARG A CA 1
ATOM 542 C C . ARG A 1 70 ? 6.175 -1.999 -5.413 1.00 96.69 70 ARG A C 1
ATOM 544 O O . ARG A 1 70 ? 7.212 -2.034 -6.063 1.00 96.69 70 ARG A O 1
ATOM 551 N N . LEU A 1 71 ? 5.355 -3.045 -5.302 1.00 96.12 71 LEU A N 1
ATOM 552 C CA . LEU A 1 71 ? 5.578 -4.300 -6.024 1.00 96.12 71 LEU A CA 1
ATOM 553 C C . LEU A 1 71 ? 5.651 -4.05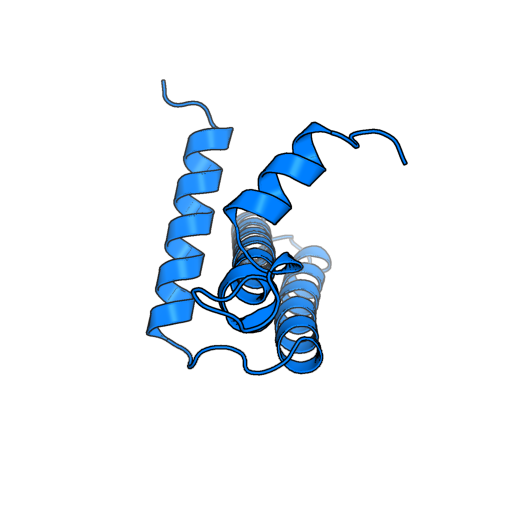9 -7.542 1.00 96.12 71 LEU A C 1
ATOM 555 O O . LEU A 1 71 ? 6.534 -4.607 -8.209 1.00 96.12 71 LEU A O 1
ATOM 559 N N . CYS A 1 72 ? 4.772 -3.211 -8.087 1.00 93.50 72 CYS A N 1
ATOM 560 C CA . CYS A 1 72 ? 4.842 -2.832 -9.496 1.00 93.50 72 CYS A CA 1
ATOM 561 C C . CYS A 1 72 ? 6.173 -2.153 -9.838 1.00 93.50 72 CYS A C 1
ATOM 563 O O . CYS A 1 72 ? 6.818 -2.557 -10.796 1.00 93.50 72 CYS A O 1
ATOM 565 N N . LEU A 1 73 ? 6.607 -1.170 -9.050 1.00 92.62 73 LEU A N 1
ATOM 566 C CA . LEU A 1 73 ? 7.835 -0.411 -9.316 1.00 92.62 73 LEU A CA 1
ATOM 567 C C . LEU A 1 73 ? 9.113 -1.241 -9.151 1.00 92.62 73 LEU A C 1
ATOM 569 O O . LEU A 1 73 ? 10.002 -1.177 -9.997 1.00 92.62 73 LEU A O 1
ATOM 573 N N . ASP A 1 74 ? 9.212 -2.003 -8.065 1.00 92.94 74 ASP A N 1
ATOM 574 C CA . ASP A 1 74 ? 10.448 -2.691 -7.692 1.00 92.94 74 ASP A CA 1
ATOM 575 C C . ASP A 1 74 ? 10.628 -4.004 -8.484 1.00 92.94 74 ASP A C 1
ATOM 577 O O . ASP A 1 74 ? 11.762 -4.403 -8.753 1.00 92.94 74 ASP A O 1
ATOM 581 N N . VAL A 1 75 ? 9.532 -4.679 -8.873 1.00 91.25 75 VAL A N 1
ATOM 582 C CA . VAL A 1 75 ? 9.584 -6.053 -9.416 1.00 91.25 75 VAL A CA 1
ATOM 583 C C . VAL A 1 75 ? 8.868 -6.227 -10.753 1.00 91.25 75 VAL A C 1
ATOM 585 O O . VAL A 1 75 ? 9.435 -6.850 -11.652 1.00 91.25 75 VAL A O 1
ATOM 588 N N . LEU A 1 76 ? 7.619 -5.767 -10.894 1.00 89.31 76 LEU A N 1
ATOM 589 C CA . LEU A 1 76 ? 6.796 -6.139 -12.060 1.00 89.31 76 LEU A CA 1
ATOM 590 C C . LEU A 1 76 ? 7.050 -5.255 -13.286 1.00 89.31 76 LEU A C 1
ATOM 592 O O . LEU A 1 76 ? 6.967 -5.735 -14.412 1.00 89.31 76 LEU A O 1
ATOM 596 N N . LEU A 1 77 ? 7.374 -3.983 -13.067 1.00 87.88 77 LEU A N 1
ATOM 597 C CA . LEU A 1 77 ? 7.625 -2.958 -14.079 1.00 87.88 77 LEU A CA 1
ATOM 598 C C . LEU A 1 77 ? 8.929 -2.189 -13.766 1.00 87.88 77 LEU A C 1
ATOM 600 O O . LEU A 1 77 ? 8.907 -0.963 -13.644 1.00 87.88 77 LEU A O 1
ATOM 604 N N . PRO A 1 78 ? 10.082 -2.864 -13.586 1.00 81.62 78 PRO A N 1
ATOM 605 C CA . PRO A 1 78 ? 11.322 -2.173 -13.269 1.00 81.62 78 PRO A CA 1
ATOM 606 C C . PRO A 1 78 ? 11.852 -1.422 -14.496 1.00 81.62 78 PRO A C 1
ATOM 608 O O . PRO A 1 78 ? 11.819 -1.925 -15.627 1.00 81.62 78 PRO A O 1
ATOM 611 N N . ASP A 1 79 ? 12.417 -0.237 -14.266 1.00 74.81 79 ASP A N 1
ATOM 612 C CA . ASP A 1 79 ? 13.066 0.542 -15.319 1.00 74.81 79 ASP A CA 1
ATOM 613 C C . ASP A 1 79 ? 14.205 -0.255 -15.976 1.00 74.81 79 ASP A C 1
ATOM 615 O O . ASP A 1 79 ? 15.086 -0.803 -15.310 1.00 74.81 79 ASP A O 1
ATOM 619 N N . GLY A 1 80 ? 14.206 -0.317 -17.311 1.00 68.75 80 GLY A N 1
ATOM 620 C CA . GLY A 1 80 ? 15.277 -0.967 -18.073 1.00 68.75 80 GLY A CA 1
ATOM 621 C C . GLY A 1 80 ? 15.317 -2.498 -17.966 1.00 68.75 80 GLY A C 1
ATOM 622 O O . GLY A 1 80 ? 16.347 -3.102 -18.279 1.00 68.75 80 GLY A O 1
ATOM 623 N N . GLY A 1 81 ? 14.222 -3.139 -17.540 1.00 63.25 81 GLY A N 1
ATOM 624 C CA . GLY A 1 81 ? 14.094 -4.597 -17.544 1.00 63.25 81 GLY A CA 1
ATOM 625 C C . GLY A 1 81 ? 14.369 -5.222 -18.923 1.00 63.25 81 GLY A C 1
ATOM 626 O O . GLY A 1 81 ? 14.093 -4.636 -19.967 1.00 63.25 81 GLY A O 1
ATOM 627 N N . ARG A 1 82 ? 14.909 -6.452 -18.942 1.00 59.06 82 ARG A N 1
ATOM 628 C CA . ARG A 1 82 ? 15.184 -7.196 -20.193 1.00 59.06 82 ARG A CA 1
ATOM 629 C C . ARG A 1 82 ? 13.918 -7.617 -20.943 1.00 59.06 82 ARG A C 1
ATOM 631 O O . ARG A 1 82 ? 14.022 -8.011 -22.101 1.00 59.06 82 ARG A O 1
ATOM 638 N N . ASN A 1 83 ? 12.762 -7.587 -20.283 1.00 64.44 83 ASN A N 1
ATOM 639 C CA . ASN A 1 83 ? 11.483 -7.926 -20.884 1.00 64.44 83 ASN A CA 1
ATOM 640 C C . ASN A 1 83 ? 10.804 -6.642 -21.402 1.00 64.44 83 ASN A C 1
ATOM 642 O O . ASN A 1 83 ? 10.441 -5.788 -20.598 1.00 64.44 83 ASN A O 1
ATOM 646 N N . PRO A 1 84 ? 10.588 -6.487 -22.719 1.00 61.78 84 PRO A N 1
ATOM 647 C CA . PRO A 1 84 ? 9.841 -5.354 -23.263 1.00 61.78 84 PRO A CA 1
ATOM 648 C C . PRO A 1 84 ? 8.428 -5.234 -22.678 1.00 61.78 84 PRO A C 1
ATOM 650 O O . PRO A 1 84 ? 7.906 -4.132 -22.572 1.00 61.78 84 PRO A O 1
ATOM 653 N N . GLU A 1 85 ? 7.819 -6.342 -22.252 1.00 63.03 85 GLU A N 1
ATOM 654 C CA . GLU A 1 85 ? 6.472 -6.346 -21.672 1.00 63.03 85 GLU A CA 1
ATOM 655 C C . GLU A 1 85 ? 6.401 -5.715 -20.277 1.00 63.03 85 GLU A C 1
ATOM 657 O O . GLU A 1 85 ? 5.319 -5.337 -19.841 1.00 63.03 85 GLU A O 1
ATOM 662 N N . THR A 1 86 ? 7.542 -5.554 -19.599 1.00 65.44 86 THR A N 1
ATOM 663 C CA . THR A 1 86 ? 7.637 -4.848 -18.312 1.00 65.44 86 THR A CA 1
ATOM 664 C C . THR A 1 86 ? 7.993 -3.369 -18.486 1.00 65.44 86 THR A C 1
ATOM 666 O O . THR A 1 86 ? 8.227 -2.669 -17.505 1.00 65.44 86 THR A O 1
ATOM 669 N N . ASN A 1 87 ? 8.067 -2.872 -19.727 1.00 73.31 87 ASN A N 1
ATOM 670 C CA . ASN A 1 87 ? 8.232 -1.449 -20.002 1.00 73.31 87 ASN A CA 1
ATOM 671 C C . ASN A 1 87 ? 6.910 -0.721 -19.721 1.00 73.31 87 ASN A C 1
ATOM 673 O O . ASN A 1 87 ? 5.900 -1.012 -20.364 1.00 73.31 87 ASN A O 1
ATOM 677 N N . TRP A 1 88 ? 6.951 0.275 -18.831 1.00 77.81 88 TRP A N 1
ATOM 678 C CA . TRP A 1 88 ? 5.833 1.165 -18.495 1.00 77.81 88 TRP A CA 1
ATOM 679 C C . TRP A 1 88 ? 5.030 1.632 -19.710 1.00 77.81 88 TRP A C 1
ATOM 681 O O . TRP A 1 88 ? 3.805 1.619 -19.680 1.00 77.81 88 TRP A O 1
ATOM 691 N N . THR A 1 89 ? 5.707 1.995 -20.802 1.00 76.12 89 THR A N 1
ATOM 692 C CA . THR A 1 89 ? 5.044 2.508 -22.011 1.00 76.12 89 THR A CA 1
ATOM 693 C C . THR A 1 89 ? 4.168 1.444 -22.674 1.00 76.12 89 THR A C 1
ATOM 695 O O . THR A 1 89 ? 3.035 1.727 -23.051 1.00 76.12 89 THR A O 1
ATOM 698 N N . LEU A 1 90 ? 4.678 0.216 -22.807 1.00 76.69 90 LEU A N 1
ATOM 699 C CA . LEU A 1 90 ? 3.948 -0.883 -23.447 1.00 76.69 90 LEU A CA 1
ATOM 700 C C . LEU A 1 90 ? 2.855 -1.441 -22.535 1.00 76.69 90 LEU A C 1
ATOM 702 O O . LEU A 1 90 ? 1.783 -1.794 -23.017 1.00 76.69 90 LEU A O 1
ATOM 706 N N . PHE A 1 91 ? 3.115 -1.493 -21.228 1.00 80.06 91 PHE A N 1
ATOM 707 C CA . PHE A 1 91 ? 2.126 -1.912 -20.243 1.00 80.06 91 PHE A CA 1
ATOM 708 C C . PHE A 1 91 ? 0.911 -0.973 -20.230 1.00 80.06 91 PHE A C 1
ATOM 710 O O . PHE A 1 91 ? -0.220 -1.439 -20.344 1.00 80.06 91 PHE A O 1
ATOM 717 N N . LEU A 1 92 ? 1.136 0.345 -20.168 1.00 79.75 92 LEU A N 1
ATOM 718 C CA . LEU A 1 92 ? 0.055 1.335 -20.162 1.00 79.75 92 LEU A CA 1
ATOM 719 C C . LEU A 1 92 ? -0.733 1.345 -21.476 1.00 79.75 92 LEU A C 1
ATOM 721 O O . LEU A 1 92 ? -1.958 1.343 -21.436 1.00 79.75 92 LEU A O 1
ATOM 725 N N . ALA A 1 93 ? -0.048 1.270 -22.623 1.00 81.00 93 ALA A N 1
ATOM 726 C CA . ALA A 1 93 ? -0.717 1.206 -23.923 1.00 81.00 93 ALA A CA 1
ATOM 727 C C . ALA A 1 93 ? -1.705 0.027 -24.013 1.00 81.00 93 ALA A C 1
ATOM 729 O O . ALA A 1 93 ? -2.797 0.180 -24.545 1.00 81.00 93 ALA A O 1
ATOM 730 N N . ARG A 1 94 ? -1.356 -1.131 -23.436 1.00 78.94 94 ARG A N 1
ATOM 731 C CA . ARG A 1 94 ? -2.227 -2.318 -23.416 1.00 78.94 94 ARG A CA 1
ATOM 732 C C . ARG A 1 94 ? -3.404 -2.199 -22.446 1.00 78.94 94 ARG A C 1
ATOM 734 O O . ARG A 1 94 ? -4.460 -2.753 -22.731 1.00 78.94 94 ARG A O 1
ATOM 741 N N . LEU A 1 95 ? -3.245 -1.505 -21.316 1.00 77.56 95 LEU A N 1
ATOM 742 C CA . LEU A 1 95 ? -4.355 -1.281 -20.380 1.00 77.56 95 LEU A CA 1
ATOM 743 C C . LEU A 1 95 ? -5.471 -0.437 -21.008 1.00 77.56 95 LEU A C 1
ATOM 745 O O . LEU A 1 95 ? -6.644 -0.710 -20.768 1.00 77.56 95 LEU A O 1
ATOM 749 N N . ASP A 1 96 ? -5.111 0.535 -21.846 1.00 72.19 96 ASP A N 1
ATOM 750 C CA . ASP A 1 96 ? -6.080 1.369 -22.564 1.00 72.19 96 ASP A CA 1
ATOM 751 C C . ASP A 1 96 ? -6.795 0.605 -23.700 1.00 72.19 96 ASP A C 1
ATOM 753 O O . ASP A 1 96 ? -7.900 0.974 -24.099 1.00 72.19 96 ASP A O 1
ATOM 757 N N . GLU A 1 97 ? -6.193 -0.477 -24.209 1.00 74.75 97 GLU A N 1
ATOM 758 C CA . GLU A 1 97 ? -6.725 -1.297 -25.308 1.00 74.75 97 GLU A CA 1
ATOM 759 C C . GLU A 1 97 ? -7.704 -2.402 -24.851 1.00 74.75 97 GLU A C 1
ATOM 761 O O . GLU A 1 97 ? -8.437 -2.936 -25.685 1.00 74.75 97 GLU A O 1
ATOM 766 N N . GLY A 1 98 ? -7.738 -2.755 -23.558 1.00 62.22 98 GLY A N 1
ATOM 767 C CA . GLY A 1 98 ? -8.333 -4.015 -23.074 1.00 62.22 98 GLY A CA 1
ATOM 768 C C . GLY A 1 98 ? -9.232 -3.920 -21.840 1.00 62.22 98 GLY A C 1
ATOM 769 O O . GLY A 1 98 ? -9.236 -4.834 -21.022 1.00 62.22 98 GLY A O 1
ATOM 770 N N . GLY A 1 99 ? -9.991 -2.838 -21.679 1.00 51.09 99 GLY A N 1
ATO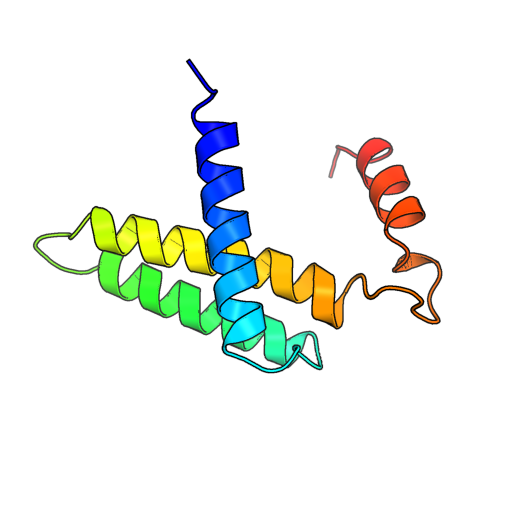M 771 C CA . GLY A 1 99 ? -10.900 -2.640 -20.544 1.00 51.09 99 GLY A CA 1
ATOM 772 C C . GLY A 1 99 ? -12.171 -3.504 -20.528 1.00 51.09 99 GLY A C 1
ATOM 773 O O . GLY A 1 99 ? -13.213 -2.957 -20.202 1.00 51.09 99 GLY A O 1
ATOM 774 N N . GLU A 1 100 ? -12.126 -4.795 -20.871 1.00 49.12 100 GLU A N 1
ATOM 775 C CA . GLU A 1 100 ? -13.215 -5.763 -20.630 1.00 49.12 100 GLU A CA 1
ATOM 776 C C . GLU A 1 100 ? -12.653 -7.194 -20.513 1.00 49.12 100 GLU A C 1
ATOM 778 O O . GLU A 1 100 ? -12.523 -7.885 -21.519 1.00 49.12 100 GLU A O 1
ATOM 783 N N . GLU A 1 101 ? -12.365 -7.657 -19.293 1.00 47.19 101 GLU A N 1
ATOM 784 C CA . GLU A 1 101 ? -12.521 -9.071 -18.895 1.00 47.19 101 GLU A CA 1
ATOM 785 C C . GLU A 1 101 ? -13.065 -9.155 -17.463 1.00 47.19 101 GLU A C 1
ATOM 787 O O . GLU A 1 101 ? -12.545 -8.436 -16.576 1.00 47.19 101 GLU A O 1
#

Solvent-accessible surface area (backbone atoms only — not comparable to full-atom values): 5645 Å² total; per-residue (Å²): 129,83,54,69,65,60,53,49,52,54,50,26,55,49,50,33,52,49,50,58,75,76,41,81,79,50,86,38,69,68,57,31,49,51,53,31,48,51,32,48,51,52,25,50,53,35,68,72,37,83,83,65,52,68,68,56,33,52,49,30,50,37,50,27,55,18,39,54,53,44,34,38,51,48,53,62,38,30,90,87,52,94,48,69,76,29,33,65,70,56,43,52,58,49,56,76,73,55,88,80,131

Foldseek 3Di:
DPDPVVVLVVLLVVLLVVCVVVDPQDDEPVRLVVQLVVLVVQLVVQVPDPVHDPVSNSVSVSNSSSSVVSCLDRPQQDPPDPDPCSDPVNVVVVCVVDPDD

Radius of gyration: 15.8 Å; Cα contacts (8 Å, |Δi|>4): 78; chains: 1; bounding box: 30×36×45 Å